Protein AF-A0A6J4MTC8-F1 (afdb_monomer_lite)

Organism: NCBI:txid198441

pLDDT: mean 83.92, std 13.6, range [47.03, 96.81]

Foldseek 3Di:
DDDDDDPVVVVVVVVVVVVVVVVVVVVVVVVVVVVVVVVVVVVVVVVVVVVVVVVVVVVVVVVVVVVPPPCPPPPPPQDDPVDDPVRLVVVCVVVVPPPCNPPDPVVSNVVRD

Radius of gyration: 43.38 Å; chains: 1; bounding box: 72×22×123 Å

Secondary structure (DSSP, 8-state):
---PPPHHHHHHHHHHHHHHHHHHHHHHHHHHHHHHHHHHHHHHHHHHHHHHHHHHHHHHHHHHHHHS----PPPPPPP-TTS-HHHHHHHHHHTT-TT-TTS-HHHHHHHH-

Structure (mmCIF, N/CA/C/O backbone):
data_AF-A0A6J4MTC8-F1
#
_entry.id   AF-A0A6J4MTC8-F1
#
loop_
_atom_site.group_PDB
_atom_site.id
_atom_site.type_symbol
_atom_site.label_atom_id
_atom_site.label_alt_id
_atom_site.label_comp_id
_atom_site.label_asym_id
_atom_site.label_entity_id
_atom_site.label_seq_id
_atom_site.pdbx_PDB_ins_code
_atom_site.Cartn_x
_atom_site.Cartn_y
_atom_site.Cartn_z
_atom_site.occupancy
_atom_site.B_iso_or_equiv
_atom_site.auth_seq_id
_atom_site.auth_comp_id
_atom_site.auth_asym_id
_atom_site.auth_atom_id
_atom_site.pdbx_PDB_model_num
ATOM 1 N N . MET A 1 1 ? -30.565 6.691 61.646 1.00 47.03 1 MET A N 1
ATOM 2 C CA . MET A 1 1 ? -31.056 5.557 60.827 1.00 47.03 1 MET A CA 1
ATOM 3 C C . MET A 1 1 ? -31.054 5.958 59.355 1.00 47.03 1 MET A C 1
ATOM 5 O O . MET A 1 1 ? -31.752 6.899 59.000 1.00 47.03 1 MET A O 1
ATOM 9 N N . ALA A 1 2 ? -30.248 5.314 58.506 1.00 60.28 2 ALA A N 1
ATOM 10 C CA . ALA A 1 2 ? -30.181 5.644 57.080 1.00 60.28 2 ALA A CA 1
ATOM 11 C C . ALA A 1 2 ? -31.407 5.086 56.328 1.00 60.28 2 ALA A C 1
ATOM 13 O O . ALA A 1 2 ? -31.681 3.885 56.381 1.00 60.28 2 ALA A O 1
ATOM 14 N N . LYS A 1 3 ? -32.157 5.951 55.62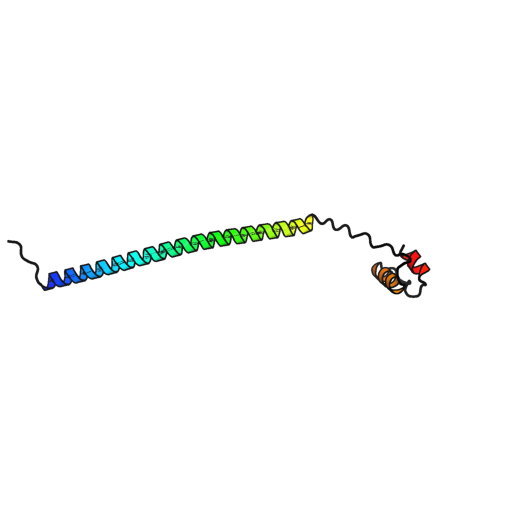9 1.00 64.19 3 LYS A N 1
ATOM 15 C CA . LYS A 1 3 ? -33.279 5.554 54.758 1.00 64.19 3 LYS A CA 1
ATOM 16 C C . LYS A 1 3 ? -32.740 4.703 53.604 1.00 64.19 3 LYS A C 1
ATOM 18 O O . LYS A 1 3 ? -32.036 5.218 52.738 1.00 64.19 3 LYS A O 1
ATOM 23 N N . LYS A 1 4 ? -33.080 3.409 53.579 1.00 68.19 4 LYS A N 1
ATOM 24 C CA . LYS A 1 4 ? -32.743 2.520 52.457 1.00 68.19 4 LYS A CA 1
ATOM 25 C C . LYS A 1 4 ? -33.406 3.035 51.166 1.00 68.19 4 LYS A C 1
ATOM 27 O O . LYS A 1 4 ? -34.569 3.447 51.206 1.00 68.19 4 LYS A O 1
ATOM 32 N N . PRO A 1 5 ? -32.696 3.029 50.026 1.00 69.25 5 PRO A N 1
ATOM 33 C CA . PRO A 1 5 ? -33.244 3.497 48.759 1.00 69.25 5 PRO A CA 1
ATOM 34 C C . PRO A 1 5 ? -34.433 2.632 48.321 1.00 69.25 5 PRO A C 1
ATOM 36 O O . PRO A 1 5 ? -34.460 1.420 48.538 1.00 69.25 5 PRO A O 1
ATOM 39 N N . SER A 1 6 ? -35.433 3.255 47.691 1.00 77.38 6 SER A N 1
ATOM 40 C CA . SER A 1 6 ? -36.606 2.531 47.195 1.00 77.38 6 SER A CA 1
ATOM 41 C C . SER A 1 6 ? -36.221 1.569 46.063 1.00 77.38 6 SER A C 1
ATOM 43 O O . SER A 1 6 ? -35.354 1.873 45.242 1.00 77.38 6 SER A O 1
ATOM 45 N N . LYS A 1 7 ? -36.908 0.420 45.977 1.00 78.00 7 LYS A N 1
ATOM 46 C CA . LYS A 1 7 ? -36.648 -0.660 44.997 1.00 78.00 7 LYS A CA 1
ATOM 47 C C . LYS A 1 7 ? -36.535 -0.151 43.545 1.00 78.00 7 LYS A C 1
ATOM 49 O O . LYS A 1 7 ? -35.703 -0.625 42.777 1.00 78.00 7 LYS A O 1
ATOM 54 N N . LYS A 1 8 ? -37.324 0.875 43.188 1.00 78.06 8 LYS A N 1
ATOM 55 C CA . LYS A 1 8 ? -37.294 1.536 41.868 1.00 78.06 8 LYS A CA 1
ATOM 56 C C . LYS A 1 8 ? -36.006 2.336 41.619 1.00 78.06 8 LYS A C 1
ATOM 58 O O . LYS A 1 8 ? -35.510 2.327 40.497 1.00 78.06 8 LYS A O 1
ATOM 63 N N . LYS A 1 9 ? -35.462 3.022 42.635 1.00 80.69 9 LYS A N 1
ATOM 64 C CA . LYS A 1 9 ? -34.192 3.763 42.517 1.00 80.69 9 LYS A CA 1
ATOM 65 C C . LYS A 1 9 ? -33.010 2.806 42.355 1.00 80.69 9 LYS A C 1
ATOM 67 O O . LYS A 1 9 ? -32.222 2.998 41.438 1.00 80.69 9 LYS A O 1
ATOM 72 N N . ALA A 1 10 ? -32.970 1.734 43.150 1.00 81.69 10 ALA A N 1
ATOM 73 C CA . ALA A 1 10 ? -31.930 0.706 43.051 1.00 81.69 10 ALA A CA 1
ATOM 74 C C . ALA A 1 10 ? -31.889 0.041 41.658 1.00 81.69 10 ALA A C 1
ATOM 76 O O . ALA A 1 10 ? -30.819 -0.130 41.082 1.00 81.69 10 ALA A O 1
ATOM 77 N N . SER A 1 11 ? -33.053 -0.257 41.065 1.00 86.31 11 SER A N 1
ATOM 78 C CA . SER A 1 11 ? -33.127 -0.823 39.708 1.00 86.31 11 SER A CA 1
ATOM 79 C C . SER A 1 11 ? -32.652 0.148 38.618 1.00 86.31 11 SER A C 1
ATOM 81 O O . SER A 1 11 ? -31.964 -0.267 37.687 1.00 86.31 11 SER A O 1
ATOM 83 N N . LYS A 1 12 ? -32.981 1.445 38.721 1.00 90.94 12 LYS A N 1
ATOM 84 C CA . LYS A 1 12 ? -32.487 2.458 37.773 1.00 90.94 12 LYS A CA 1
ATOM 85 C C . LYS A 1 12 ? -30.971 2.624 37.859 1.00 90.94 12 LYS A C 1
ATOM 87 O O . LYS A 1 12 ? -30.317 2.670 36.827 1.00 90.94 12 LYS A O 1
ATOM 92 N N . GLU A 1 13 ? -30.421 2.670 39.068 1.00 90.62 13 GLU A N 1
ATOM 93 C CA . GLU A 1 13 ? -28.976 2.776 39.288 1.00 90.62 13 GLU A CA 1
ATOM 94 C C . GLU A 1 13 ? -28.228 1.567 38.712 1.00 90.62 13 GLU A C 1
ATOM 96 O O . GLU A 1 13 ? -27.211 1.728 38.044 1.00 90.62 13 GLU A O 1
ATOM 101 N N . GLN A 1 14 ? -28.776 0.360 38.879 1.00 92.69 14 GLN A N 1
ATOM 102 C CA . GLN A 1 14 ? -28.209 -0.851 38.289 1.00 92.69 14 GLN A CA 1
ATOM 103 C C . GLN A 1 14 ? -28.214 -0.810 36.753 1.00 92.69 14 GLN A C 1
ATOM 105 O O . GLN A 1 14 ? -27.213 -1.160 36.133 1.00 92.69 14 GLN A O 1
ATOM 110 N N . LYS A 1 15 ? -29.303 -0.334 36.133 1.00 93.44 15 LYS A N 1
ATOM 111 C CA . LYS A 1 15 ? -29.380 -0.157 34.672 1.00 93.44 15 LYS A CA 1
ATOM 112 C C . LYS A 1 15 ? -28.388 0.885 34.160 1.00 93.44 15 LYS A C 1
ATOM 114 O O . LYS A 1 15 ? -27.749 0.655 33.143 1.00 93.44 15 LYS A O 1
ATOM 119 N N . LEU A 1 16 ? -28.234 2.003 34.871 1.00 94.31 16 LEU A N 1
ATOM 120 C CA . LEU A 1 16 ? -27.268 3.043 34.509 1.00 94.31 16 LEU A CA 1
ATOM 121 C C . LEU A 1 16 ? -25.827 2.538 34.614 1.00 94.31 16 LEU A C 1
ATOM 123 O O . LEU A 1 16 ? -25.028 2.809 33.727 1.00 94.31 16 LEU A O 1
ATOM 127 N N . ARG A 1 17 ? -25.504 1.757 35.652 1.00 93.69 17 ARG A N 1
ATOM 128 C CA . ARG A 1 17 ? -24.187 1.114 35.776 1.00 93.69 17 ARG A CA 1
ATOM 129 C C . ARG A 1 17 ? -23.915 0.130 34.642 1.00 93.69 17 ARG A C 1
ATOM 131 O O . ARG A 1 17 ? -22.809 0.120 34.121 1.00 93.69 17 ARG A O 1
ATOM 138 N N . ALA A 1 18 ? -24.912 -0.665 34.251 1.00 95.06 18 ALA A N 1
ATOM 139 C CA . ALA A 1 18 ? -24.778 -1.584 33.124 1.00 95.06 18 ALA A CA 1
ATOM 140 C C . ALA A 1 18 ? -24.542 -0.833 31.802 1.00 95.06 18 ALA A C 1
ATOM 142 O O . ALA A 1 18 ? -23.616 -1.170 31.075 1.00 95.06 18 ALA A O 1
ATOM 143 N N . ALA A 1 19 ? -25.311 0.230 31.544 1.00 94.00 19 ALA A N 1
ATOM 144 C CA . ALA A 1 19 ? -25.146 1.060 30.352 1.00 94.00 19 ALA A CA 1
ATOM 145 C C . ALA A 1 19 ? -23.779 1.769 30.312 1.00 94.00 19 ALA A C 1
ATOM 147 O O . ALA A 1 19 ? -23.152 1.832 29.261 1.00 94.00 19 ALA A O 1
ATOM 148 N N . LEU A 1 20 ? -23.284 2.268 31.452 1.00 94.50 20 LEU A N 1
ATOM 149 C CA . LEU A 1 20 ? -21.938 2.848 31.538 1.00 94.50 20 LEU A CA 1
ATOM 150 C C . LEU A 1 20 ? -20.854 1.815 31.215 1.00 94.50 20 LEU A C 1
ATOM 152 O O . LEU A 1 20 ? -19.963 2.106 30.425 1.00 94.50 20 LEU A O 1
ATOM 156 N N . ALA A 1 21 ? -20.960 0.604 31.767 1.00 95.81 21 ALA A N 1
ATOM 157 C CA . ALA A 1 21 ? -20.001 -0.464 31.495 1.00 95.81 21 ALA A CA 1
ATOM 158 C C . ALA A 1 21 ? -19.987 -0.878 30.011 1.00 95.81 21 ALA A C 1
ATOM 160 O O . ALA A 1 21 ? -18.929 -1.180 29.462 1.00 95.81 21 ALA A O 1
ATOM 161 N N . GLU A 1 22 ? -21.148 -0.873 29.353 1.00 96.06 22 GLU A N 1
ATOM 162 C CA . GLU A 1 22 ? -21.270 -1.151 27.920 1.00 96.06 22 GLU A CA 1
ATOM 163 C C . GLU A 1 22 ? -20.597 -0.060 27.075 1.00 96.06 22 GLU A C 1
ATOM 165 O O . GLU A 1 22 ? -19.746 -0.368 26.241 1.00 96.06 22 GLU A O 1
ATOM 170 N N . VAL A 1 23 ? -20.875 1.216 27.363 1.00 96.00 23 VAL A N 1
ATOM 171 C CA . VAL A 1 23 ? -20.240 2.354 26.675 1.00 96.00 23 VAL A CA 1
ATOM 172 C C . VAL A 1 23 ? -18.721 2.358 26.877 1.00 96.00 23 VAL A C 1
ATOM 174 O O . VAL A 1 23 ? -17.969 2.593 25.931 1.00 96.00 23 VAL A O 1
ATOM 177 N N . GLU A 1 24 ? -18.236 2.058 28.083 1.00 96.25 24 GLU A N 1
ATOM 178 C CA . GLU A 1 24 ? -16.799 1.931 28.358 1.00 96.25 24 GLU A CA 1
ATOM 179 C C . GLU A 1 24 ? -16.159 0.782 27.563 1.00 96.25 24 GLU A C 1
ATOM 181 O O . GLU A 1 24 ? -15.046 0.918 27.039 1.00 96.25 24 GLU A O 1
ATOM 186 N N . ALA A 1 25 ? -16.858 -0.349 27.436 1.00 96.62 25 ALA A N 1
ATOM 187 C CA . ALA A 1 25 ? -16.387 -1.486 26.654 1.00 96.62 25 ALA A CA 1
ATOM 188 C C . ALA A 1 25 ? -16.315 -1.155 25.154 1.00 96.62 25 ALA A C 1
ATOM 190 O O . ALA A 1 25 ? -15.305 -1.459 24.507 1.00 96.62 25 ALA A O 1
ATOM 191 N N . GLU A 1 26 ? -17.337 -0.491 24.611 1.00 95.06 26 GLU A N 1
ATOM 192 C CA . GLU A 1 26 ? -17.362 -0.031 23.221 1.00 95.06 26 GLU A CA 1
ATOM 193 C C . GLU A 1 26 ? -16.267 0.997 22.941 1.00 95.06 26 GLU A C 1
ATOM 195 O O . GLU A 1 26 ? -15.545 0.873 21.945 1.00 95.06 26 GLU A O 1
ATOM 200 N N . LEU A 1 27 ? -16.076 1.967 23.843 1.00 96.00 27 LEU A N 1
ATOM 201 C CA . LEU A 1 27 ? -15.009 2.957 23.732 1.00 96.00 27 LEU A CA 1
ATOM 202 C C . LEU A 1 27 ? -13.652 2.256 23.649 1.00 96.00 27 LEU A C 1
ATOM 204 O O . LEU A 1 27 ? -12.918 2.449 22.677 1.00 96.00 27 LEU A O 1
ATOM 208 N N . LYS A 1 28 ? -13.368 1.340 24.579 1.00 96.31 28 LYS A N 1
ATOM 209 C CA . LYS A 1 28 ? -12.122 0.562 24.602 1.00 96.31 28 LYS A CA 1
ATOM 210 C C . LYS A 1 28 ? -11.933 -0.277 23.337 1.00 96.31 28 LYS A C 1
ATOM 212 O O . LYS A 1 28 ? -10.815 -0.410 22.827 1.00 96.31 28 LYS A O 1
ATOM 217 N N . GLN A 1 29 ? -13.002 -0.864 22.800 1.00 95.00 29 GLN A N 1
ATOM 218 C CA . GLN A 1 29 ? -12.941 -1.609 21.543 1.00 95.00 29 GLN A CA 1
ATOM 219 C C . GLN A 1 29 ? -12.649 -0.681 20.355 1.00 95.00 29 GLN A C 1
ATOM 221 O O . GLN A 1 29 ? -11.836 -1.021 19.489 1.00 95.00 29 GLN A O 1
ATOM 226 N N . SER A 1 30 ? -13.280 0.493 20.315 1.00 91.56 30 SER A N 1
ATOM 227 C CA . SER A 1 30 ? -13.085 1.489 19.263 1.00 91.56 30 SER A CA 1
ATOM 228 C C . SER A 1 30 ? -11.657 2.048 19.268 1.00 91.56 30 SER A C 1
ATOM 230 O O . SER A 1 30 ? -11.038 2.156 18.209 1.00 91.56 30 SER A O 1
ATOM 232 N N . GLU A 1 31 ? -11.075 2.286 20.444 1.00 96.81 31 GLU A N 1
ATOM 233 C CA . GLU A 1 31 ? -9.689 2.731 20.609 1.00 96.81 31 GLU A CA 1
ATOM 234 C C . GLU A 1 31 ? -8.694 1.679 20.120 1.00 96.81 31 GLU A C 1
ATOM 236 O O . GLU A 1 31 ? -7.761 1.996 19.380 1.00 96.81 31 GLU A O 1
ATOM 241 N N . ARG A 1 32 ? -8.921 0.399 20.445 1.00 94.81 32 ARG A N 1
ATOM 242 C CA . ARG A 1 32 ? -8.100 -0.714 19.936 1.00 94.81 32 ARG A CA 1
ATOM 243 C C . ARG A 1 32 ? -8.152 -0.813 18.414 1.00 94.81 32 ARG A C 1
ATOM 245 O O . ARG A 1 32 ? -7.116 -1.020 17.770 1.00 94.81 32 ARG A O 1
ATOM 252 N N . LYS A 1 33 ? -9.343 -0.644 17.827 1.00 95.88 33 LYS A N 1
ATOM 253 C CA . LYS A 1 33 ? -9.514 -0.601 16.369 1.00 95.88 33 LYS A CA 1
ATOM 254 C C . LYS A 1 33 ? -8.740 0.584 15.793 1.00 95.88 33 LYS A C 1
ATOM 256 O O . LYS A 1 33 ? -7.878 0.368 14.948 1.00 95.88 33 LYS A O 1
ATOM 261 N N . ARG A 1 34 ? -8.931 1.800 16.313 1.00 95.44 34 ARG A N 1
ATOM 262 C CA . ARG A 1 34 ? -8.193 3.003 15.881 1.00 95.44 34 ARG A CA 1
ATOM 263 C C . ARG A 1 34 ? -6.678 2.822 15.963 1.00 95.44 34 ARG A C 1
ATOM 265 O O . ARG A 1 34 ? -5.986 3.124 14.997 1.00 95.44 34 ARG A O 1
ATOM 272 N N . ALA A 1 35 ? -6.159 2.266 17.056 1.00 95.94 35 ALA A N 1
ATOM 273 C CA . ALA A 1 35 ? -4.730 1.996 17.209 1.00 95.94 35 ALA A CA 1
ATOM 274 C C . ALA A 1 35 ? -4.207 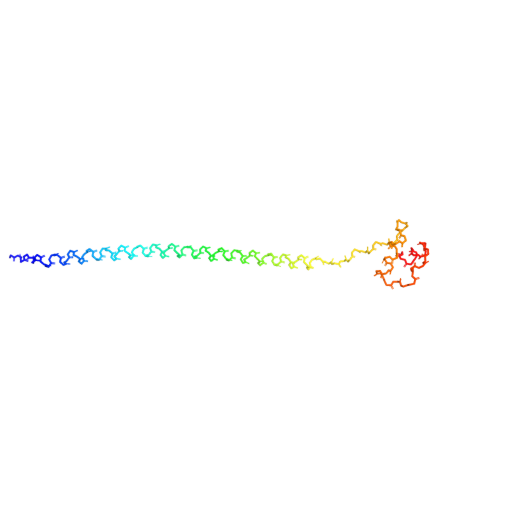1.015 16.145 1.00 95.94 35 ALA A C 1
ATOM 276 O O . ALA A 1 35 ? -3.138 1.220 15.571 1.00 95.94 35 ALA A O 1
ATOM 277 N N . THR A 1 36 ? -4.976 -0.034 15.846 1.00 95.69 36 THR A N 1
ATOM 278 C CA . THR A 1 36 ? -4.632 -1.009 14.799 1.00 95.69 36 THR A CA 1
ATOM 279 C C . THR A 1 36 ? -4.629 -0.364 13.417 1.00 95.69 36 THR A C 1
ATOM 281 O O . THR A 1 36 ? -3.695 -0.568 12.644 1.00 95.69 36 THR A O 1
ATOM 284 N N . TRP A 1 37 ? -5.647 0.440 13.111 1.00 93.75 37 TRP A N 1
ATOM 285 C CA . TRP A 1 37 ? -5.759 1.145 11.836 1.00 93.75 37 TRP A CA 1
ATOM 286 C C . TRP A 1 37 ? -4.640 2.169 11.668 1.00 93.75 37 TRP A C 1
ATOM 288 O O . TRP A 1 37 ? -4.017 2.201 10.615 1.00 93.75 37 TRP A O 1
ATOM 298 N N . LY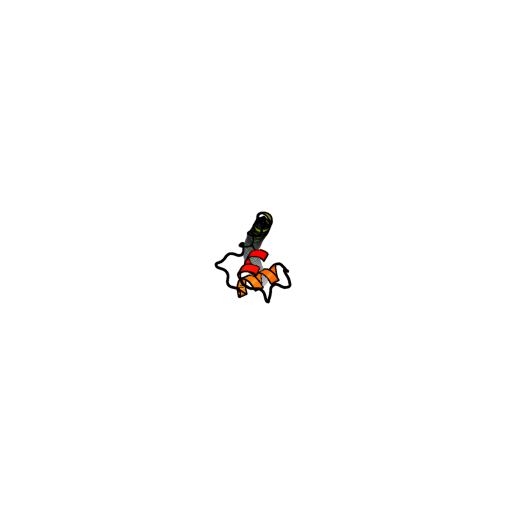S A 1 38 ? -4.295 2.912 12.726 1.00 96.31 38 LYS A N 1
ATOM 299 C CA . LYS A 1 38 ? -3.161 3.843 12.722 1.00 96.31 38 LYS A CA 1
ATOM 300 C C . LYS A 1 38 ? -1.843 3.125 12.426 1.00 96.31 38 LYS A C 1
ATOM 302 O O . LYS A 1 38 ? -1.107 3.563 11.555 1.00 96.31 38 LYS A O 1
ATOM 307 N N . LYS A 1 39 ? -1.582 1.979 13.072 1.00 95.44 39 LYS A N 1
ATOM 308 C CA . LYS A 1 39 ? -0.394 1.149 12.781 1.00 95.44 39 LYS A CA 1
ATOM 309 C C . LYS A 1 39 ? -0.367 0.638 11.336 1.00 95.44 39 LYS A C 1
ATOM 311 O O . LYS A 1 39 ? 0.706 0.518 10.749 1.00 95.44 39 LYS A O 1
ATOM 316 N N . ARG A 1 40 ? -1.527 0.290 10.768 1.00 94.31 40 ARG A N 1
ATOM 317 C CA . ARG A 1 40 ? -1.631 -0.130 9.362 1.00 94.31 40 ARG A CA 1
ATOM 318 C C . ARG A 1 40 ? -1.361 1.034 8.413 1.00 94.31 40 ARG A C 1
ATOM 320 O O . ARG A 1 40 ? -0.579 0.849 7.491 1.00 94.31 40 ARG A O 1
ATOM 327 N N . ALA A 1 41 ? -1.933 2.207 8.679 1.00 95.25 41 ALA A N 1
ATOM 328 C CA . ALA A 1 41 ? -1.701 3.416 7.894 1.00 95.25 41 ALA A CA 1
ATOM 329 C C . ALA A 1 41 ? -0.212 3.784 7.869 1.00 95.25 41 ALA A C 1
ATOM 331 O O . ALA A 1 41 ? 0.366 3.867 6.795 1.00 95.25 41 ALA A O 1
ATOM 332 N N . THR A 1 42 ? 0.450 3.831 9.030 1.00 96.06 42 THR A N 1
ATOM 333 C CA . THR A 1 42 ? 1.890 4.135 9.098 1.00 96.06 42 THR A CA 1
ATOM 334 C C . THR A 1 42 ? 2.752 3.124 8.337 1.00 96.06 42 THR A C 1
ATOM 336 O O . THR A 1 42 ? 3.758 3.487 7.740 1.00 96.06 42 THR A O 1
ATOM 339 N N . ARG A 1 43 ? 2.375 1.835 8.340 1.00 95.19 43 ARG A N 1
ATOM 340 C CA . ARG A 1 43 ? 3.092 0.807 7.564 1.00 95.19 43 ARG A CA 1
ATOM 341 C C . ARG A 1 43 ? 2.855 0.952 6.063 1.00 95.19 43 ARG A C 1
ATOM 343 O O . ARG A 1 43 ? 3.783 0.742 5.295 1.00 95.19 43 ARG A O 1
ATOM 350 N N . ALA A 1 44 ? 1.633 1.289 5.657 1.00 92.56 44 ALA A N 1
ATOM 351 C CA . ALA A 1 44 ? 1.302 1.523 4.257 1.00 92.56 44 ALA A CA 1
ATOM 352 C C . ALA A 1 44 ? 2.022 2.766 3.713 1.00 92.56 44 ALA A C 1
ATOM 354 O O . ALA A 1 44 ? 2.570 2.713 2.619 1.00 92.56 44 ALA A O 1
ATOM 355 N N . GLU A 1 45 ? 2.087 3.845 4.496 1.00 95.06 45 GLU A N 1
ATOM 356 C CA . GLU A 1 45 ? 2.848 5.055 4.162 1.00 95.06 45 GLU A CA 1
ATOM 357 C C . GLU A 1 45 ? 4.343 4.755 3.993 1.00 95.06 45 GLU A C 1
ATOM 359 O O . GLU A 1 45 ? 4.934 5.160 2.995 1.00 95.06 45 GLU A O 1
ATOM 364 N N . ALA A 1 46 ? 4.942 3.986 4.911 1.00 94.75 46 ALA A N 1
ATOM 365 C CA . ALA A 1 46 ? 6.339 3.565 4.790 1.00 94.75 46 ALA A CA 1
ATOM 366 C C . ALA A 1 46 ? 6.581 2.706 3.535 1.00 94.75 46 ALA A C 1
ATOM 368 O O . ALA A 1 46 ? 7.519 2.961 2.787 1.00 94.75 46 ALA A O 1
ATOM 369 N N . ALA A 1 47 ? 5.698 1.741 3.255 1.00 94.38 47 ALA A N 1
ATOM 370 C CA . ALA A 1 47 ? 5.804 0.912 2.057 1.00 94.38 47 ALA A CA 1
ATOM 371 C C . ALA A 1 47 ? 5.674 1.736 0.762 1.00 94.38 47 ALA A C 1
ATOM 373 O O . ALA A 1 47 ? 6.398 1.488 -0.198 1.00 94.38 47 ALA A O 1
ATOM 374 N N . LEU A 1 48 ? 4.786 2.737 0.728 1.00 94.62 48 LEU A N 1
ATOM 375 C CA . LEU A 1 48 ? 4.674 3.650 -0.413 1.00 94.62 48 LEU A CA 1
ATOM 376 C C . LEU A 1 48 ? 5.947 4.478 -0.607 1.00 94.62 48 LEU A C 1
ATOM 378 O O . LEU A 1 48 ? 6.385 4.641 -1.745 1.00 94.62 48 LEU A O 1
ATOM 382 N N . ALA A 1 49 ? 6.555 4.963 0.478 1.00 95.06 49 ALA A N 1
ATOM 383 C CA . ALA A 1 49 ? 7.819 5.691 0.410 1.00 95.06 49 ALA A CA 1
ATOM 384 C C . ALA A 1 49 ? 8.956 4.814 -0.149 1.00 95.06 49 ALA A C 1
ATOM 386 O O . ALA A 1 49 ? 9.708 5.267 -1.012 1.00 95.06 49 ALA A O 1
ATOM 387 N N . ASP A 1 50 ? 9.038 3.547 0.269 1.00 94.81 50 ASP A N 1
ATOM 388 C CA . ASP A 1 50 ? 10.029 2.596 -0.248 1.00 94.81 50 ASP A CA 1
ATOM 389 C C . ASP A 1 50 ? 9.841 2.331 -1.748 1.00 94.81 50 ASP A C 1
ATOM 391 O O . ASP A 1 50 ? 10.806 2.404 -2.514 1.00 94.81 50 ASP A O 1
ATOM 395 N N . VAL A 1 51 ? 8.600 2.085 -2.186 1.00 95.44 51 VAL A N 1
ATOM 396 C CA . VAL A 1 51 ? 8.268 1.867 -3.606 1.00 95.44 51 VAL A CA 1
ATOM 397 C C . VAL A 1 51 ? 8.595 3.105 -4.443 1.00 95.44 51 VAL A C 1
ATOM 399 O O . VAL A 1 51 ? 9.205 2.987 -5.504 1.00 95.44 51 VAL A O 1
ATOM 402 N N . GLN A 1 52 ? 8.256 4.305 -3.965 1.00 95.12 52 GLN A N 1
ATOM 403 C CA . GLN A 1 52 ? 8.615 5.552 -4.648 1.00 95.12 52 GLN A CA 1
ATOM 404 C C . GLN A 1 52 ? 10.135 5.747 -4.732 1.00 95.12 52 GLN A C 1
ATOM 406 O O . GLN A 1 52 ? 10.643 6.195 -5.758 1.00 95.12 52 GLN A O 1
ATOM 411 N N . GLY A 1 53 ? 10.876 5.386 -3.681 1.00 94.50 53 GLY A N 1
ATOM 412 C CA . GLY A 1 53 ? 12.338 5.425 -3.685 1.00 94.50 53 GLY A CA 1
ATOM 413 C C . GLY A 1 53 ? 12.963 4.416 -4.653 1.00 94.50 53 GLY A C 1
ATOM 414 O O . GLY A 1 53 ? 13.970 4.715 -5.291 1.00 94.50 53 GLY A O 1
ATOM 415 N N . GLN A 1 54 ? 12.379 3.222 -4.790 1.00 92.44 54 GLN A N 1
ATOM 416 C CA . GLN A 1 54 ? 12.784 2.241 -5.802 1.00 92.44 54 GLN A CA 1
ATOM 417 C C . GLN A 1 54 ? 12.520 2.748 -7.219 1.00 92.44 54 GLN A C 1
ATOM 419 O O . GLN A 1 54 ? 13.416 2.655 -8.052 1.00 92.44 54 GLN A O 1
ATOM 424 N N . LEU A 1 55 ? 11.343 3.331 -7.467 1.00 93.25 55 LEU A N 1
ATOM 425 C CA . LEU A 1 55 ? 11.000 3.899 -8.769 1.00 93.25 55 LEU A CA 1
ATOM 426 C C . LEU A 1 55 ? 11.984 5.000 -9.172 1.00 93.25 55 LEU A C 1
ATOM 428 O O . LEU A 1 55 ? 12.556 4.919 -10.251 1.00 93.25 55 LEU A O 1
ATOM 432 N N . ARG A 1 56 ? 12.265 5.961 -8.281 1.00 92.81 56 ARG A N 1
ATOM 433 C CA . ARG A 1 56 ? 13.240 7.027 -8.568 1.00 92.81 56 ARG A CA 1
ATOM 434 C C . ARG A 1 56 ? 14.630 6.489 -8.892 1.00 92.81 56 ARG A C 1
ATOM 436 O O . ARG A 1 56 ? 15.281 7.010 -9.783 1.00 92.81 56 ARG A O 1
ATOM 443 N N . ARG A 1 57 ? 15.099 5.464 -8.170 1.00 89.31 57 ARG A N 1
ATOM 444 C CA . ARG A 1 57 ? 16.396 4.832 -8.467 1.00 89.31 57 ARG A CA 1
ATOM 445 C C . ARG A 1 57 ? 16.388 4.168 -9.838 1.00 89.31 57 ARG A C 1
ATOM 447 O O . ARG A 1 57 ? 17.287 4.426 -10.617 1.00 89.31 57 ARG A O 1
ATOM 454 N N . ALA A 1 58 ? 15.343 3.406 -10.152 1.00 88.00 58 ALA A N 1
ATOM 455 C CA . ALA A 1 58 ? 15.203 2.778 -11.461 1.00 88.00 58 ALA A CA 1
ATOM 456 C C . ALA A 1 58 ? 15.124 3.810 -12.602 1.00 88.00 58 ALA A C 1
ATOM 458 O O . ALA A 1 58 ? 15.676 3.573 -13.670 1.00 88.00 58 ALA A O 1
ATOM 459 N N . GLU A 1 59 ? 14.469 4.953 -12.384 1.00 87.62 59 GLU A N 1
ATOM 460 C CA . GLU A 1 59 ? 14.432 6.066 -13.341 1.00 87.62 59 GLU A CA 1
ATOM 461 C C . GLU A 1 59 ? 15.815 6.698 -13.540 1.00 87.62 59 GLU A C 1
ATOM 463 O O . GLU A 1 59 ? 16.209 6.938 -14.679 1.00 87.62 59 GLU A O 1
ATOM 468 N N . THR A 1 60 ? 16.571 6.929 -12.461 1.00 83.12 60 THR A N 1
ATOM 469 C CA . THR A 1 60 ? 17.950 7.429 -12.552 1.00 83.12 60 THR A CA 1
ATOM 470 C C . THR A 1 60 ? 18.860 6.429 -13.258 1.00 83.12 60 THR A C 1
ATOM 472 O O . THR A 1 60 ? 19.557 6.817 -14.188 1.00 83.12 60 THR A O 1
ATOM 475 N N . ASP A 1 61 ? 18.808 5.149 -12.886 1.00 77.19 61 ASP A N 1
ATOM 476 C CA . ASP A 1 61 ? 19.611 4.090 -13.504 1.00 77.19 61 ASP A CA 1
ATOM 477 C C . ASP A 1 61 ? 19.276 3.946 -15.001 1.00 77.19 61 ASP A C 1
ATOM 479 O O . ASP A 1 61 ? 20.164 3.768 -15.835 1.00 77.19 61 ASP A O 1
ATOM 483 N N . ALA A 1 62 ? 17.995 4.072 -15.369 1.00 74.06 62 ALA A N 1
ATOM 484 C CA . ALA A 1 62 ? 17.562 4.076 -16.765 1.00 74.06 62 ALA A CA 1
ATOM 485 C C . ALA A 1 62 ? 18.031 5.328 -17.526 1.00 74.06 62 ALA A C 1
ATOM 487 O O . ALA A 1 62 ? 18.372 5.228 -18.703 1.00 74.06 62 ALA A O 1
ATOM 488 N N . GLY A 1 63 ? 18.063 6.493 -16.875 1.00 70.12 63 GLY A N 1
ATOM 489 C CA . GLY A 1 63 ? 18.602 7.727 -17.450 1.00 70.12 63 GLY A CA 1
ATOM 490 C C . GLY A 1 63 ? 20.119 7.670 -17.651 1.00 70.12 63 GLY A C 1
ATOM 491 O O . GLY A 1 63 ? 20.612 8.039 -18.712 1.00 70.12 63 GLY A O 1
ATOM 492 N N . GLU A 1 64 ? 20.856 7.139 -16.675 1.00 59.28 64 GLU A N 1
ATOM 493 C CA . GLU A 1 64 ? 22.317 7.003 -16.716 1.00 59.28 64 GLU A CA 1
ATOM 494 C C . GLU A 1 64 ? 22.766 5.961 -17.754 1.00 59.28 64 GLU A C 1
ATOM 496 O O . GLU A 1 64 ? 23.743 6.175 -18.473 1.00 59.28 64 GLU A O 1
ATOM 501 N N . ALA A 1 65 ? 21.997 4.881 -17.935 1.00 58.75 65 ALA A N 1
ATOM 502 C CA . ALA A 1 65 ? 22.230 3.906 -19.001 1.00 58.75 65 ALA A CA 1
ATOM 503 C C . ALA A 1 65 ? 22.098 4.499 -20.420 1.00 58.75 65 ALA A C 1
ATOM 505 O O . ALA A 1 65 ? 22.668 3.950 -21.365 1.00 58.75 65 ALA A O 1
ATOM 506 N N . LEU A 1 66 ? 21.358 5.601 -20.583 1.00 56.44 66 LEU A N 1
ATOM 507 C CA . LEU A 1 66 ? 21.188 6.288 -21.867 1.00 56.44 66 LEU A CA 1
ATOM 508 C C . LEU A 1 66 ? 22.225 7.398 -22.094 1.00 56.44 66 LEU A C 1
ATOM 510 O O . LEU A 1 66 ? 22.555 7.665 -23.245 1.00 56.44 66 LEU A O 1
ATOM 514 N N . ASP A 1 67 ? 22.754 8.009 -21.030 1.00 52.00 67 ASP A N 1
ATOM 515 C CA . ASP A 1 67 ? 23.733 9.108 -21.107 1.00 52.00 67 ASP A CA 1
ATOM 516 C C . ASP A 1 67 ? 25.191 8.602 -21.177 1.00 52.00 67 ASP A C 1
ATOM 518 O O . ASP A 1 67 ? 26.044 9.213 -21.815 1.00 52.00 67 ASP A O 1
ATOM 522 N N . GLY A 1 68 ? 25.481 7.430 -20.595 1.00 49.91 68 GLY A N 1
ATOM 523 C CA . GLY A 1 68 ? 26.792 6.767 -20.692 1.00 49.91 68 GLY A CA 1
ATOM 524 C C . GLY A 1 68 ? 27.002 5.943 -21.970 1.00 49.91 68 GLY A C 1
ATOM 525 O O . GLY A 1 68 ? 28.119 5.505 -22.257 1.00 49.91 68 GLY A O 1
ATOM 526 N N . ALA A 1 69 ? 25.946 5.726 -22.755 1.00 50.53 69 ALA A N 1
ATOM 527 C CA . ALA A 1 69 ? 26.051 5.135 -24.078 1.00 50.53 69 ALA A CA 1
ATOM 528 C C . ALA A 1 69 ? 26.401 6.239 -25.079 1.00 50.53 69 ALA A C 1
ATOM 530 O O . ALA A 1 69 ? 25.542 6.735 -25.806 1.00 50.53 69 ALA A O 1
ATOM 531 N N . GLU A 1 70 ? 27.682 6.605 -25.157 1.00 47.69 70 GLU A N 1
ATOM 532 C CA . GLU A 1 70 ? 28.197 7.210 -26.381 1.00 47.69 70 GLU A CA 1
ATOM 533 C C . GLU A 1 70 ? 27.927 6.193 -27.497 1.00 47.69 70 GLU A C 1
ATOM 535 O O . GLU A 1 70 ? 28.640 5.199 -27.661 1.00 47.69 70 GLU A O 1
ATOM 540 N N . VAL A 1 71 ? 26.821 6.391 -28.221 1.00 53.56 71 VAL A N 1
ATOM 541 C CA . VAL A 1 71 ? 26.477 5.650 -29.429 1.00 53.56 71 VAL A CA 1
ATOM 542 C C . VAL A 1 71 ? 27.505 6.064 -30.470 1.00 53.56 71 VAL A C 1
ATOM 544 O O . VAL A 1 71 ? 27.231 6.847 -31.372 1.00 53.56 71 VAL A O 1
ATOM 547 N N . THR A 1 72 ? 28.723 5.550 -30.340 1.00 52.06 72 THR A N 1
ATOM 548 C CA . THR A 1 72 ? 29.598 5.399 -31.485 1.00 52.06 72 THR A CA 1
ATOM 549 C C . THR A 1 72 ? 28.916 4.313 -32.307 1.00 52.06 72 THR A C 1
ATOM 551 O O . THR A 1 72 ? 28.906 3.156 -31.872 1.00 52.06 72 THR A O 1
ATOM 554 N N . PRO A 1 73 ? 28.256 4.636 -33.437 1.00 56.72 73 PRO A N 1
ATOM 555 C CA . PRO A 1 73 ? 27.705 3.589 -34.277 1.00 56.72 73 PRO A CA 1
ATOM 556 C C . PRO A 1 73 ? 28.861 2.636 -34.599 1.00 56.72 73 PRO A C 1
ATOM 558 O O . PRO A 1 73 ? 29.939 3.117 -34.968 1.00 56.72 73 PRO A O 1
ATOM 561 N N . PRO A 1 74 ? 28.694 1.309 -34.437 1.00 53.78 74 PRO A N 1
ATOM 562 C CA . PRO A 1 74 ? 29.724 0.382 -34.869 1.00 53.78 74 PRO A CA 1
ATOM 563 C C . PRO A 1 74 ? 30.016 0.720 -36.326 1.00 53.78 74 PRO A C 1
ATOM 565 O O . PRO A 1 74 ? 29.088 0.766 -37.141 1.00 53.78 74 PRO A O 1
ATOM 568 N N . ALA A 1 75 ? 31.278 1.052 -36.621 1.00 57.41 75 ALA A N 1
ATOM 569 C CA . ALA A 1 75 ? 31.709 1.379 -37.970 1.00 57.41 75 ALA A CA 1
ATOM 570 C C . ALA A 1 75 ? 31.133 0.307 -38.894 1.00 57.41 75 ALA A C 1
ATOM 572 O O . ALA A 1 75 ? 31.406 -0.880 -38.697 1.00 57.41 75 ALA A O 1
ATOM 573 N N . ALA A 1 76 ? 30.245 0.718 -39.808 1.00 64.31 76 ALA A N 1
ATOM 574 C CA . ALA A 1 76 ? 29.508 -0.225 -40.631 1.00 64.31 76 ALA A CA 1
ATOM 575 C C . ALA A 1 76 ? 30.518 -1.193 -41.262 1.00 64.31 76 ALA A C 1
ATOM 577 O O . ALA A 1 76 ? 31.535 -0.720 -41.786 1.00 64.31 76 ALA A O 1
ATOM 578 N N . PRO A 1 77 ? 30.289 -2.517 -41.174 1.00 66.12 77 PRO A N 1
ATOM 579 C CA . PRO A 1 77 ? 31.238 -3.484 -41.696 1.00 66.12 77 PRO A CA 1
ATOM 580 C C . PRO A 1 77 ? 31.5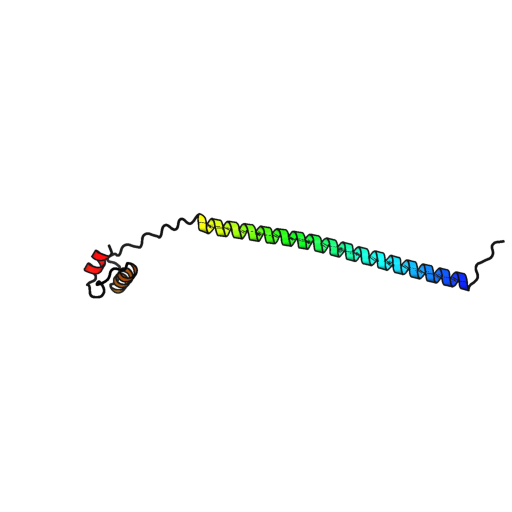45 -3.117 -43.148 1.00 66.12 77 PRO A C 1
ATOM 582 O O . PRO A 1 77 ? 30.635 -2.921 -43.961 1.00 66.12 77 PRO A O 1
ATOM 585 N N . ARG A 1 78 ? 32.835 -2.917 -43.445 1.00 75.56 78 ARG A N 1
ATOM 586 C CA . ARG A 1 78 ? 33.274 -2.606 -44.806 1.00 75.56 78 ARG A CA 1
ATOM 587 C C . ARG A 1 78 ? 32.874 -3.773 -45.697 1.00 75.56 78 ARG A C 1
ATOM 589 O O . ARG A 1 78 ? 33.052 -4.929 -45.321 1.00 75.56 78 ARG A O 1
ATOM 596 N N . ALA A 1 79 ? 32.307 -3.458 -46.855 1.00 79.62 79 ALA A N 1
ATOM 597 C CA . ALA A 1 79 ? 31.899 -4.474 -47.803 1.00 79.62 79 ALA A CA 1
ATOM 598 C C . ALA A 1 79 ? 33.138 -5.245 -48.283 1.00 79.62 79 ALA A C 1
ATOM 600 O O . ALA A 1 79 ? 34.077 -4.646 -48.807 1.00 79.62 79 ALA A O 1
ATOM 601 N N . ASP A 1 80 ? 33.143 -6.565 -48.105 1.00 81.75 80 ASP A N 1
ATOM 602 C CA . ASP A 1 80 ? 34.263 -7.429 -48.476 1.00 81.75 80 ASP A CA 1
ATOM 603 C C . ASP A 1 80 ? 33.844 -8.521 -49.474 1.00 81.75 80 ASP A C 1
ATOM 605 O O . ASP A 1 80 ? 32.672 -8.695 -49.821 1.00 81.75 80 ASP A O 1
ATOM 609 N N . ALA A 1 81 ? 34.821 -9.285 -49.967 1.00 82.06 81 ALA A N 1
ATOM 610 C CA . ALA A 1 81 ? 34.588 -10.314 -50.978 1.00 82.06 81 ALA A CA 1
ATOM 611 C C . ALA A 1 81 ? 33.633 -11.439 -50.525 1.00 82.06 81 ALA A C 1
ATOM 613 O O . ALA A 1 81 ? 33.104 -12.151 -51.389 1.00 82.06 81 ALA A O 1
ATOM 614 N N . SER A 1 82 ? 33.378 -11.588 -49.218 1.00 86.88 82 SER A N 1
ATOM 615 C CA . SER A 1 82 ? 32.455 -12.591 -48.677 1.00 86.88 82 SER A CA 1
ATOM 616 C C . SER A 1 82 ? 30.985 -12.222 -48.904 1.00 86.88 82 SER A C 1
ATOM 618 O O . SER A 1 82 ? 30.122 -13.099 -48.928 1.00 86.88 82 SER A O 1
ATOM 620 N N . TRP A 1 83 ? 30.692 -10.947 -49.177 1.00 86.94 83 TRP A N 1
ATOM 621 C CA . TRP A 1 83 ? 29.325 -10.480 -49.369 1.00 86.94 83 TRP A CA 1
ATOM 622 C C . TRP A 1 83 ? 28.748 -10.924 -50.711 1.00 86.94 83 TRP A C 1
ATOM 624 O O . TRP A 1 83 ? 29.402 -10.946 -51.760 1.00 86.94 83 TRP A O 1
ATOM 634 N N . THR A 1 84 ? 27.470 -11.270 -50.699 1.00 91.12 84 THR A N 1
ATOM 635 C CA . THR A 1 84 ? 26.707 -11.577 -51.909 1.00 91.12 84 THR A CA 1
ATOM 636 C C . THR A 1 84 ? 26.338 -10.297 -52.663 1.00 91.12 84 THR A C 1
ATOM 638 O O . THR A 1 84 ? 26.270 -9.207 -52.098 1.00 91.12 84 THR A O 1
ATOM 641 N N . VAL A 1 85 ? 26.041 -10.416 -53.961 1.00 89.38 85 VAL A N 1
ATOM 642 C CA . VAL A 1 85 ? 25.594 -9.276 -54.789 1.00 89.38 85 VAL A CA 1
ATOM 643 C C . VAL A 1 85 ? 24.332 -8.618 -54.219 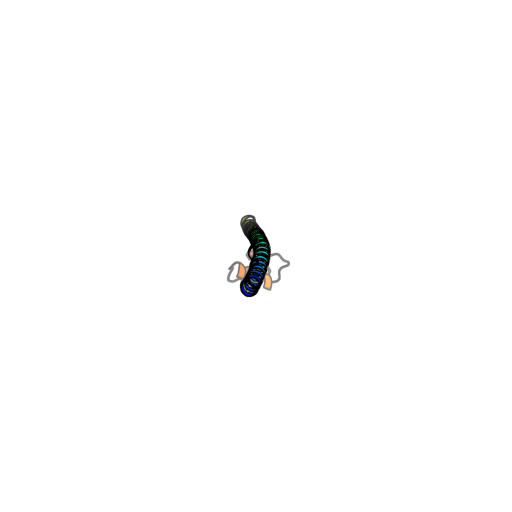1.00 89.38 85 VAL A C 1
ATOM 645 O O . VAL A 1 85 ? 24.201 -7.398 -54.270 1.00 89.38 85 VAL A O 1
ATOM 648 N N . ALA A 1 86 ? 23.425 -9.407 -53.639 1.00 89.25 86 ALA A N 1
ATOM 649 C CA . ALA A 1 86 ? 22.217 -8.902 -52.995 1.00 89.25 86 ALA A CA 1
ATOM 650 C C . ALA A 1 86 ? 22.541 -8.048 -51.757 1.00 89.25 86 ALA A C 1
ATOM 652 O O . ALA A 1 86 ? 22.026 -6.939 -51.639 1.00 89.25 86 ALA A O 1
ATOM 653 N N . GLN A 1 87 ? 23.450 -8.518 -50.895 1.00 89.31 87 GLN A N 1
ATOM 654 C CA . GLN A 1 87 ? 23.899 -7.776 -49.708 1.00 89.31 87 GLN A CA 1
ATOM 655 C C . GLN A 1 87 ? 24.592 -6.462 -50.085 1.00 89.31 87 GLN A C 1
ATOM 657 O O . GLN A 1 87 ? 24.317 -5.426 -49.488 1.00 89.31 87 GLN A O 1
ATOM 662 N N . LEU A 1 88 ? 25.424 -6.473 -51.128 1.00 90.88 88 LEU A N 1
ATOM 663 C CA . LEU A 1 88 ? 26.083 -5.262 -51.621 1.00 90.88 88 LEU A CA 1
ATOM 664 C C . LEU A 1 88 ? 25.082 -4.244 -52.185 1.00 90.88 88 LEU A C 1
ATOM 666 O O . LEU A 1 88 ? 25.224 -3.047 -51.966 1.00 90.88 88 LEU A O 1
ATOM 670 N N . ARG A 1 89 ? 24.037 -4.696 -52.885 1.00 89.62 89 ARG A N 1
ATOM 671 C CA . ARG A 1 89 ? 22.983 -3.804 -53.400 1.00 89.62 89 ARG A CA 1
ATOM 672 C C . ARG A 1 89 ? 22.111 -3.224 -52.290 1.00 89.62 89 ARG A C 1
ATOM 674 O O . ARG A 1 89 ? 21.682 -2.078 -52.402 1.00 89.62 89 ARG A O 1
ATOM 681 N N . GLU A 1 90 ? 21.830 -4.006 -51.252 1.00 88.88 90 GLU A N 1
ATOM 682 C CA . GLU A 1 90 ? 21.115 -3.530 -50.066 1.00 88.88 90 GLU A CA 1
ATOM 683 C C . GLU A 1 90 ? 21.939 -2.466 -49.335 1.00 88.88 90 GLU A C 1
ATOM 685 O O . GLU A 1 90 ? 21.432 -1.386 -49.050 1.00 88.88 90 GLU A O 1
ATOM 690 N N . GLU A 1 91 ? 23.235 -2.709 -49.136 1.00 88.88 91 GLU A N 1
ATOM 691 C CA . GLU A 1 91 ? 24.124 -1.742 -48.491 1.00 88.88 91 GLU A CA 1
ATOM 692 C C . GLU A 1 91 ? 24.320 -0.478 -49.338 1.00 88.88 91 GLU A C 1
ATOM 694 O O . GLU A 1 91 ? 24.313 0.626 -48.800 1.00 88.88 91 GLU A O 1
ATOM 699 N N . ALA A 1 92 ? 24.402 -0.599 -50.666 1.00 87.69 92 ALA A N 1
ATOM 700 C CA . ALA A 1 92 ? 24.397 0.553 -51.567 1.00 87.69 92 ALA A CA 1
ATOM 701 C C . ALA A 1 92 ? 23.129 1.405 -51.416 1.00 87.69 92 ALA A C 1
ATOM 703 O O . ALA A 1 92 ? 23.225 2.630 -51.346 1.00 87.69 92 ALA A O 1
ATOM 704 N N . ARG A 1 93 ? 21.949 0.775 -51.309 1.00 86.62 93 ARG A N 1
ATOM 705 C CA . ARG A 1 93 ? 20.690 1.483 -51.028 1.00 86.62 93 ARG A CA 1
ATOM 706 C C . ARG A 1 93 ? 20.704 2.130 -49.646 1.00 86.62 93 ARG A C 1
ATOM 708 O O . ARG A 1 93 ? 20.327 3.292 -49.534 1.00 86.62 93 ARG A O 1
ATOM 715 N N . ARG A 1 94 ? 21.203 1.424 -48.627 1.00 84.12 94 ARG A N 1
ATOM 716 C CA . ARG A 1 94 ? 21.332 1.932 -47.253 1.00 84.12 94 ARG A CA 1
ATOM 717 C C . ARG A 1 94 ? 22.248 3.155 -47.164 1.00 84.12 94 ARG A C 1
ATOM 719 O O . ARG A 1 94 ? 21.979 4.059 -46.384 1.00 84.12 94 ARG A O 1
ATOM 726 N N . ARG A 1 95 ? 23.300 3.199 -47.988 1.00 83.75 95 ARG A N 1
ATOM 727 C CA . ARG A 1 95 ? 24.242 4.326 -48.103 1.00 83.75 95 ARG A CA 1
ATOM 728 C C . ARG A 1 95 ? 23.802 5.410 -49.095 1.00 83.75 95 ARG A C 1
ATOM 730 O O . ARG A 1 95 ? 24.514 6.395 -49.255 1.00 83.75 95 ARG A O 1
ATOM 737 N N . GLY A 1 96 ? 22.669 5.238 -49.780 1.00 84.88 96 GLY A N 1
ATOM 738 C CA . GLY A 1 96 ? 22.172 6.195 -50.775 1.00 84.88 96 GLY A CA 1
ATOM 739 C C . GLY A 1 96 ? 22.977 6.244 -52.082 1.00 84.88 96 GLY A C 1
ATOM 740 O O . GLY A 1 96 ? 22.839 7.195 -52.850 1.00 84.88 96 GLY A O 1
ATOM 741 N N . VAL A 1 97 ? 23.808 5.235 -52.368 1.00 80.81 97 VAL A N 1
ATOM 742 C CA . VAL A 1 97 ? 24.626 5.178 -53.589 1.00 80.81 97 VAL A CA 1
ATOM 743 C C . VAL A 1 97 ? 23.785 4.620 -54.743 1.00 80.81 97 VAL A C 1
ATOM 745 O O . VAL A 1 97 ? 23.648 3.409 -54.934 1.00 80.81 97 VAL A O 1
ATOM 748 N N . GLY A 1 98 ? 23.172 5.531 -55.502 1.00 80.50 98 GLY A N 1
ATOM 749 C CA . GLY A 1 98 ? 22.341 5.217 -56.667 1.00 80.50 98 GLY A CA 1
ATOM 750 C C . GLY A 1 98 ? 23.128 4.655 -57.861 1.00 80.50 98 GLY A C 1
ATOM 751 O O . GLY A 1 98 ? 24.347 4.771 -57.951 1.00 80.50 98 GLY A O 1
ATOM 752 N N . GLY A 1 99 ? 22.427 4.020 -58.806 1.00 84.25 99 GLY A N 1
ATOM 753 C CA . GLY A 1 99 ? 23.027 3.541 -60.065 1.00 84.25 99 GLY A CA 1
ATOM 754 C C . GLY A 1 99 ? 23.842 2.243 -59.970 1.00 84.25 99 GLY A C 1
ATOM 755 O O . GLY A 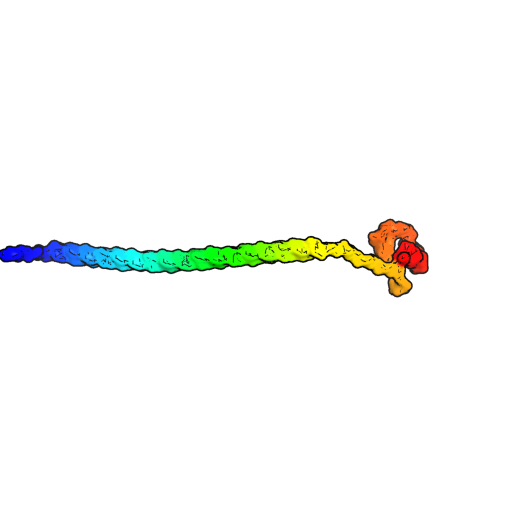1 99 ? 24.451 1.824 -60.953 1.00 84.25 99 GLY A O 1
ATOM 756 N N . LEU A 1 100 ? 23.841 1.575 -58.812 1.00 84.44 100 LEU A N 1
ATOM 757 C CA . LEU A 1 100 ? 24.608 0.348 -58.581 1.00 84.44 100 LEU A CA 1
ATOM 758 C C . LEU A 1 100 ? 23.823 -0.959 -58.839 1.00 84.44 100 LEU A C 1
ATOM 760 O O . LEU A 1 100 ? 24.410 -2.035 -58.915 1.00 84.44 100 LEU A O 1
ATOM 764 N N . SER A 1 101 ? 22.502 -0.891 -59.044 1.00 81.69 101 SER A N 1
ATOM 765 C CA . SER A 1 101 ? 21.618 -2.073 -59.139 1.00 81.69 101 SER A CA 1
ATOM 766 C C . SER A 1 101 ? 21.954 -3.034 -60.295 1.00 81.69 101 SER A C 1
ATOM 768 O O . SER A 1 101 ? 21.763 -4.239 -60.165 1.00 81.69 101 SER A O 1
ATOM 770 N N . GLY A 1 102 ? 22.501 -2.537 -61.409 1.00 84.50 102 GLY A N 1
ATOM 771 C CA . GLY A 1 102 ? 22.890 -3.359 -62.565 1.00 84.50 102 GLY A CA 1
ATOM 772 C C . GLY A 1 102 ? 24.359 -3.788 -62.589 1.00 84.50 102 GLY A C 1
ATOM 773 O O . GLY A 1 102 ? 24.764 -4.505 -63.500 1.00 84.50 102 GLY A O 1
ATOM 774 N N . LYS A 1 103 ? 25.171 -3.348 -61.621 1.00 89.38 103 LYS A N 1
ATOM 775 C CA . LYS A 1 103 ? 26.630 -3.496 -61.687 1.00 89.38 103 LYS A CA 1
ATOM 776 C C . LYS A 1 103 ? 27.119 -4.860 -61.183 1.00 89.38 103 LYS A C 1
ATOM 778 O O . LYS A 1 103 ? 26.471 -5.467 -60.318 1.00 89.38 103 LYS A O 1
ATOM 783 N N . PRO A 1 104 ? 28.251 -5.365 -61.712 1.00 91.12 104 PRO A N 1
ATOM 784 C CA . PRO A 1 104 ? 28.850 -6.617 -61.265 1.00 91.12 104 PRO A CA 1
ATOM 785 C C . PRO A 1 104 ? 29.437 -6.496 -59.851 1.00 91.12 104 PRO A C 1
ATOM 787 O O . PRO A 1 104 ? 29.812 -5.414 -59.398 1.00 91.12 104 PRO A O 1
ATOM 790 N N . LYS A 1 105 ? 29.577 -7.637 -59.160 1.00 88.00 105 LYS A N 1
ATOM 791 C CA . LYS A 1 105 ? 30.046 -7.736 -57.762 1.00 88.00 105 LYS A CA 1
ATOM 792 C C . LYS A 1 105 ? 31.326 -6.936 -57.477 1.00 88.00 105 LYS A C 1
ATOM 794 O O . LYS A 1 105 ? 31.414 -6.279 -56.449 1.00 88.00 105 LYS A O 1
ATOM 799 N N . ALA A 1 106 ? 32.304 -6.977 -58.381 1.00 88.50 106 ALA A N 1
ATOM 800 C CA . ALA A 1 106 ? 33.580 -6.284 -58.201 1.00 88.50 106 ALA A CA 1
ATOM 801 C C . ALA A 1 106 ? 33.432 -4.753 -58.164 1.00 88.50 106 ALA A C 1
ATOM 803 O O . ALA A 1 106 ? 34.121 -4.082 -57.401 1.00 88.50 106 ALA A O 1
ATOM 804 N N . GLU A 1 107 ? 32.522 -4.202 -58.966 1.00 86.94 107 GLU A N 1
ATOM 805 C CA . GLU A 1 107 ? 32.268 -2.762 -59.014 1.00 86.94 107 GLU A CA 1
ATOM 806 C C . GLU A 1 107 ? 31.448 -2.304 -57.803 1.00 86.94 107 GLU A C 1
ATOM 808 O O . GLU A 1 107 ? 31.721 -1.252 -57.233 1.00 86.94 107 GLU A O 1
ATOM 813 N N . LEU A 1 108 ? 30.511 -3.146 -57.352 1.00 90.06 108 LEU A N 1
ATOM 814 C CA . LEU A 1 108 ? 29.795 -2.951 -56.091 1.00 90.06 108 LEU A CA 1
ATOM 815 C C . LEU A 1 108 ? 30.745 -2.913 -54.891 1.00 90.06 108 LEU A C 1
ATOM 817 O O . LEU A 1 108 ? 30.602 -2.051 -54.034 1.00 90.06 108 LEU A O 1
ATOM 821 N N . LEU A 1 109 ? 31.731 -3.812 -54.847 1.00 89.75 109 LEU A N 1
ATOM 822 C CA . LEU A 1 109 ? 32.733 -3.826 -53.783 1.00 89.75 109 LEU A CA 1
ATOM 823 C C . LEU A 1 109 ? 33.602 -2.573 -53.808 1.00 89.75 109 LEU A C 1
ATOM 825 O O . LEU A 1 109 ? 33.744 -1.941 -52.775 1.00 89.75 109 LEU A O 1
ATOM 829 N N . ARG A 1 110 ? 34.105 -2.156 -54.978 1.00 85.94 110 ARG A N 1
ATOM 830 C CA . ARG A 1 110 ? 34.906 -0.922 -55.104 1.00 85.94 110 ARG A CA 1
ATOM 831 C C . ARG A 1 110 ? 34.155 0.342 -54.687 1.00 85.94 110 ARG A C 1
ATOM 833 O O . ARG A 1 110 ? 34.781 1.291 -54.239 1.00 85.94 110 ARG A O 1
ATOM 840 N N . ALA A 1 111 ? 32.838 0.374 -54.879 1.00 84.44 111 ALA A N 1
ATOM 841 C CA . ALA A 1 111 ? 32.008 1.510 -54.492 1.00 84.44 111 ALA A CA 1
ATOM 842 C C . ALA A 1 111 ? 31.639 1.515 -52.994 1.00 84.44 111 ALA A C 1
ATOM 844 O O . ALA A 1 111 ? 31.175 2.537 -52.494 1.00 84.44 111 ALA A O 1
ATOM 845 N N . LEU A 1 112 ? 31.795 0.384 -52.291 1.00 82.06 112 LEU A N 1
ATOM 846 C CA . LEU A 1 112 ? 31.350 0.192 -50.901 1.00 82.06 112 LEU A CA 1
ATOM 847 C C . LEU A 1 112 ? 32.488 -0.124 -49.911 1.00 82.06 112 LEU A C 1
ATOM 849 O O . LEU A 1 112 ? 32.238 -0.121 -48.698 1.00 82.06 112 LEU A O 1
ATOM 853 N N . SER A 1 113 ? 33.693 -0.410 -50.410 1.00 74.56 113 SER A N 1
ATOM 854 C CA . SER A 1 113 ? 34.941 -0.590 -49.653 1.00 74.56 113 SER A CA 1
ATOM 855 C C . SER A 1 113 ? 35.511 0.737 -49.177 1.00 74.56 113 SER A C 1
ATOM 857 O O . SER A 1 113 ? 35.889 0.813 -47.987 1.00 74.56 113 SER A O 1
#

Sequence (113 aa):
MAKKPSKKKASKEQKLRAALAEVEAELKQSERKRATWKKRATRAEAALADVQGQLRRAETDAGEALDGAEVTPPAAPRADASWTVAQLREEARRRGVGGLSGKPKAELLRALS